Protein AF-A0A016WQ54-F1 (afdb_monomer_lite)

Foldseek 3Di:
DDPVVVVVVVVVVVLVVVLVVLLVVLDDDDPPDAPVVVVVSNVCSLCVVLVVQLVVLVVVLVVQLVVLVVVLVVVVDDDVVSVVVNVVSNVVSVVVSVVSNVVSVVVSVVVVVVVVVPPPPPDPPCVVVVVVSVVVVVVVVVVVVVVVVVVVPD

Radius of gyration: 24.81 Å; chains: 1; bounding box: 48×24×75 Å

Structure (mmCIF, N/CA/C/O backbone):
data_AF-A0A016WQ54-F1
#
_entry.id   AF-A0A016WQ54-F1
#
loop_
_atom_site.group_PDB
_atom_site.id
_atom_site.type_symbol
_atom_site.label_atom_id
_atom_site.label_alt_id
_atom_site.label_comp_id
_atom_site.label_asym_id
_atom_site.label_entity_id
_atom_site.label_seq_id
_atom_site.pdbx_PDB_ins_code
_atom_site.Cartn_x
_atom_site.Cartn_y
_atom_site.Cartn_z
_atom_site.occupancy
_atom_site.B_iso_or_equiv
_atom_site.auth_seq_id
_atom_site.auth_comp_id
_atom_site.auth_asym_id
_atom_site.auth_atom_id
_atom_site.pdbx_PDB_model_num
ATOM 1 N N . MET A 1 1 ? -24.757 -10.915 -20.004 1.00 48.09 1 MET A N 1
ATOM 2 C CA . MET A 1 1 ? -24.337 -10.844 -18.584 1.00 48.09 1 MET A CA 1
ATOM 3 C C . MET A 1 1 ? -22.812 -10.888 -18.560 1.00 48.09 1 MET A C 1
ATOM 5 O O . MET A 1 1 ? -22.250 -11.835 -19.093 1.00 48.09 1 MET A O 1
ATOM 9 N N . LYS A 1 2 ? -22.147 -9.807 -18.129 1.00 44.91 2 LYS A N 1
ATOM 10 C CA . LYS A 1 2 ? -20.708 -9.578 -18.363 1.00 44.91 2 LYS A CA 1
ATOM 11 C C . LYS A 1 2 ? -19.839 -10.362 -17.354 1.00 44.91 2 LYS A C 1
ATOM 13 O O . LYS A 1 2 ? -20.013 -10.160 -16.155 1.00 44.91 2 LYS A O 1
ATOM 18 N N . PRO A 1 3 ? -18.869 -11.185 -17.797 1.00 52.50 3 PRO A N 1
ATOM 19 C CA . PRO A 1 3 ? -18.028 -12.015 -16.919 1.00 52.50 3 PRO A CA 1
ATOM 20 C C . PRO A 1 3 ? -17.082 -11.220 -15.995 1.00 52.50 3 PRO A C 1
ATOM 22 O O . PRO A 1 3 ? -16.575 -11.766 -15.018 1.00 52.50 3 PRO A O 1
ATOM 25 N N . ASN A 1 4 ? -16.882 -9.921 -16.244 1.00 52.44 4 ASN A N 1
ATOM 26 C CA . ASN A 1 4 ? -15.986 -9.082 -15.440 1.00 52.44 4 ASN A CA 1
ATOM 27 C C . ASN A 1 4 ? -16.533 -8.715 -14.049 1.00 52.44 4 ASN A C 1
ATOM 29 O O . ASN A 1 4 ? -15.747 -8.588 -13.114 1.00 52.44 4 ASN A O 1
ATOM 33 N N . GLU A 1 5 ? -17.853 -8.624 -13.861 1.00 47.81 5 GLU A N 1
ATOM 34 C CA . GLU A 1 5 ? -18.425 -8.253 -12.553 1.00 47.81 5 GLU A CA 1
ATOM 35 C C . GLU A 1 5 ? -18.318 -9.376 -11.509 1.00 47.81 5 GLU A C 1
ATOM 37 O O . GLU A 1 5 ? -18.272 -9.118 -10.304 1.00 47.81 5 GLU A O 1
ATOM 42 N N . ALA A 1 6 ? -18.266 -10.636 -11.951 1.00 52.78 6 ALA A N 1
ATOM 43 C CA . ALA A 1 6 ? -18.120 -11.785 -11.058 1.00 52.78 6 ALA A CA 1
ATOM 44 C C . ALA A 1 6 ? -16.696 -11.881 -10.479 1.00 52.78 6 ALA A C 1
ATOM 46 O O . ALA A 1 6 ? -16.519 -12.214 -9.306 1.00 52.78 6 ALA A O 1
ATOM 47 N N . ASN A 1 7 ? -15.685 -11.529 -11.278 1.00 52.84 7 ASN A N 1
ATOM 48 C CA . ASN A 1 7 ? -14.276 -11.579 -10.884 1.00 52.84 7 ASN A CA 1
ATOM 49 C C . ASN A 1 7 ? -13.935 -10.485 -9.852 1.00 52.84 7 ASN A C 1
ATOM 51 O O . ASN A 1 7 ? -13.242 -10.729 -8.865 1.00 52.84 7 ASN A O 1
ATOM 55 N N . GLU A 1 8 ? -14.495 -9.287 -10.022 1.00 51.62 8 GLU A N 1
ATOM 56 C CA . GLU A 1 8 ? -14.274 -8.164 -9.106 1.00 51.62 8 GLU A CA 1
ATOM 57 C C . GLU A 1 8 ? -14.912 -8.402 -7.727 1.00 51.62 8 GLU A C 1
ATOM 59 O O . GLU A 1 8 ? -14.274 -8.201 -6.689 1.00 51.62 8 GLU A O 1
ATOM 64 N N . LYS A 1 9 ? -16.135 -8.955 -7.703 1.00 50.75 9 LYS A N 1
ATOM 65 C CA . LYS A 1 9 ? -16.808 -9.374 -6.462 1.00 50.75 9 LYS A CA 1
ATOM 66 C C . LYS A 1 9 ? -16.023 -10.463 -5.722 1.00 50.75 9 LYS A C 1
ATOM 68 O O . LYS A 1 9 ? -15.922 -10.408 -4.496 1.00 50.75 9 LYS A O 1
ATOM 73 N N . GLY A 1 10 ? -15.417 -11.406 -6.450 1.00 56.09 10 GLY A N 1
ATOM 74 C CA . GLY A 1 10 ? -14.582 -12.468 -5.879 1.00 56.09 10 GLY A CA 1
ATOM 75 C C . GLY A 1 10 ? -13.332 -11.950 -5.157 1.00 56.09 10 GLY A C 1
ATOM 76 O O . GLY A 1 10 ? -13.008 -12.432 -4.068 1.00 56.09 10 GLY A O 1
ATOM 77 N N . LYS A 1 11 ? -12.674 -10.919 -5.705 1.00 53.72 11 LYS A N 1
ATOM 78 C CA . LYS A 1 11 ? -11.465 -10.298 -5.124 1.00 53.72 11 LYS A CA 1
ATOM 79 C C . LYS A 1 11 ? -11.762 -9.511 -3.845 1.00 53.72 11 LYS A C 1
ATOM 81 O O . LYS A 1 11 ? -11.067 -9.648 -2.838 1.00 53.72 11 LYS A O 1
ATOM 86 N N . VAL A 1 12 ? -12.846 -8.735 -3.841 1.00 55.75 12 VAL A N 1
ATOM 87 C CA . VAL A 1 12 ? -13.290 -8.003 -2.641 1.00 55.75 12 VAL A CA 1
ATOM 88 C C . VAL A 1 12 ? -13.711 -8.981 -1.536 1.00 55.75 12 VAL A C 1
ATOM 90 O O . VAL A 1 12 ? -13.410 -8.775 -0.355 1.00 55.75 12 VAL A O 1
ATOM 93 N N . MET A 1 13 ? -14.348 -10.094 -1.912 1.00 61.12 13 MET A N 1
ATOM 94 C CA . MET A 1 13 ? -14.759 -11.144 -0.981 1.00 61.12 13 MET A CA 1
ATOM 95 C C . MET A 1 13 ? -13.557 -11.854 -0.339 1.00 61.12 13 MET A C 1
ATOM 97 O O . MET A 1 13 ? -13.569 -12.055 0.877 1.00 61.12 13 MET A O 1
ATOM 101 N N . THR A 1 14 ? -12.492 -12.144 -1.093 1.00 65.38 14 THR A N 1
ATOM 102 C CA . THR A 1 14 ? -11.264 -12.770 -0.562 1.00 65.38 14 THR A CA 1
ATOM 103 C C . THR A 1 14 ? -10.521 -11.861 0.412 1.00 65.38 14 THR A C 1
ATOM 105 O O . THR A 1 14 ? -10.165 -12.313 1.499 1.00 65.38 14 THR A O 1
ATOM 108 N N . ILE A 1 15 ? -10.373 -10.569 0.104 1.00 63.78 15 ILE A N 1
ATOM 109 C CA . ILE A 1 15 ? -9.762 -9.595 1.028 1.00 63.78 15 ILE A CA 1
ATOM 110 C C . ILE A 1 15 ? -10.583 -9.496 2.321 1.00 63.78 15 ILE A C 1
ATOM 112 O O . ILE A 1 15 ? -10.037 -9.508 3.426 1.00 63.78 15 ILE A O 1
ATOM 116 N N . SER A 1 16 ? -11.915 -9.458 2.210 1.00 62.19 16 SER A N 1
ATOM 117 C CA . SER A 1 16 ? -12.802 -9.396 3.377 1.00 62.19 16 SER A CA 1
ATOM 118 C C . SER A 1 16 ? -12.741 -10.658 4.252 1.00 62.19 16 SER A C 1
ATOM 120 O O . SER A 1 16 ? -12.771 -10.555 5.483 1.00 62.19 16 SER A O 1
ATOM 122 N N . LEU A 1 17 ? -12.616 -11.839 3.633 1.00 67.25 17 LEU A N 1
ATOM 123 C CA . LEU A 1 17 ? -12.437 -13.124 4.309 1.00 67.25 17 LEU A CA 1
ATOM 124 C C . LEU A 1 17 ? -11.082 -13.188 5.004 1.00 67.25 17 LEU A C 1
ATOM 126 O O . LEU A 1 17 ? -11.025 -13.591 6.162 1.00 67.25 17 LEU A O 1
ATOM 130 N N . PHE A 1 18 ? -10.022 -12.721 4.344 1.00 68.81 18 PHE A N 1
ATOM 131 C CA . PHE A 1 18 ? -8.682 -12.684 4.913 1.00 68.81 18 PHE A CA 1
ATOM 132 C C . PHE A 1 18 ? -8.624 -11.767 6.137 1.00 68.81 18 PHE A C 1
ATOM 134 O O . PHE A 1 18 ? -8.193 -12.200 7.198 1.00 68.81 18 PHE A O 1
ATOM 141 N N . ILE A 1 19 ? -9.171 -10.547 6.054 1.00 65.56 19 ILE A N 1
ATOM 142 C CA . ILE A 1 19 ? -9.257 -9.624 7.201 1.00 65.56 19 ILE A CA 1
ATOM 143 C C . ILE A 1 19 ? -10.081 -10.233 8.344 1.00 65.56 19 ILE A C 1
ATOM 145 O O . ILE A 1 19 ? -9.722 -10.089 9.514 1.00 65.56 19 ILE A O 1
ATOM 149 N N . ARG A 1 20 ? -11.187 -10.927 8.034 1.00 65.69 20 ARG A N 1
ATOM 150 C CA . ARG A 1 20 ? -11.999 -11.628 9.043 1.00 65.69 20 ARG A CA 1
ATOM 151 C C . ARG A 1 20 ? -11.242 -12.774 9.705 1.00 65.69 20 ARG A C 1
ATOM 153 O O . ARG A 1 20 ? -11.320 -12.899 10.924 1.00 65.69 20 ARG A O 1
ATOM 160 N N . LEU A 1 21 ? -10.532 -13.591 8.931 1.00 67.25 21 LEU A N 1
ATOM 161 C CA . LEU A 1 21 ? -9.721 -14.695 9.439 1.00 67.25 21 LEU A CA 1
ATOM 162 C C . LEU A 1 21 ? -8.578 -14.161 10.299 1.00 67.25 21 LEU A C 1
ATOM 164 O O . LEU A 1 21 ? -8.447 -14.577 11.444 1.00 67.25 21 LEU A O 1
ATOM 168 N N . PHE A 1 22 ? -7.841 -13.163 9.816 1.00 65.94 22 PHE A N 1
ATOM 169 C CA . PHE A 1 22 ? -6.760 -12.538 10.573 1.00 65.94 22 PHE A CA 1
ATOM 170 C C . PHE A 1 22 ? -7.265 -11.948 11.891 1.00 65.94 22 PHE A C 1
ATOM 172 O O . PHE A 1 22 ? -6.683 -12.212 12.934 1.00 65.94 22 PHE A O 1
ATOM 179 N N . ARG A 1 23 ? -8.409 -11.248 11.897 1.00 62.91 23 ARG A N 1
ATOM 180 C CA . ARG A 1 23 ? -9.033 -10.770 13.145 1.00 62.91 23 ARG A CA 1
ATOM 181 C C . ARG A 1 23 ? -9.459 -11.902 14.079 1.00 62.91 23 ARG A C 1
ATOM 183 O O . ARG A 1 23 ? -9.321 -11.763 15.289 1.00 62.91 23 ARG A O 1
ATOM 190 N N . LYS A 1 24 ? -9.989 -13.004 13.538 1.00 63.78 24 LYS A N 1
ATOM 191 C CA . LYS A 1 24 ? -10.434 -14.165 14.324 1.00 63.78 24 LYS A CA 1
ATOM 192 C C . LYS A 1 24 ? -9.257 -14.902 14.972 1.00 63.78 24 LYS A C 1
ATOM 194 O O . LYS A 1 24 ? -9.404 -15.401 16.082 1.00 63.78 24 LYS A O 1
ATOM 199 N N . TYR A 1 25 ? -8.109 -14.954 14.299 1.00 60.28 25 TYR A N 1
ATOM 200 C CA . TYR A 1 25 ? -6.901 -15.619 14.796 1.00 60.28 25 TYR A CA 1
ATOM 201 C C . TYR A 1 25 ? -5.993 -14.699 15.623 1.00 60.28 25 TYR A C 1
ATOM 203 O O . TYR A 1 25 ? -5.352 -15.169 16.555 1.00 60.28 25 TYR A O 1
ATOM 211 N N . SER A 1 26 ? -5.996 -13.390 15.359 1.00 56.38 26 SER A N 1
ATOM 212 C CA . SER A 1 26 ? -5.208 -12.394 16.099 1.00 56.38 26 SER A CA 1
ATOM 213 C C . SER A 1 26 ? -5.775 -12.074 17.490 1.00 56.38 26 SER A C 1
ATOM 215 O O . SER A 1 26 ? -5.138 -11.351 18.248 1.00 56.38 26 SER A O 1
ATOM 217 N N . GLY A 1 27 ? -6.964 -12.583 17.835 1.00 51.69 27 GLY A N 1
ATOM 218 C CA . GLY A 1 27 ? -7.684 -12.251 19.064 1.00 51.69 27 GLY A CA 1
ATOM 219 C C . GLY A 1 27 ? -8.053 -13.469 19.907 1.00 51.69 27 GLY A C 1
ATOM 220 O O . GLY A 1 27 ? -9.228 -13.809 20.018 1.00 51.69 27 GLY A O 1
ATOM 221 N N . ARG A 1 28 ? -7.072 -14.093 20.562 1.00 50.28 28 ARG A N 1
ATOM 222 C CA . ARG A 1 28 ? -7.313 -14.823 21.817 1.00 50.28 28 ARG A CA 1
ATOM 223 C C . ARG A 1 28 ? -6.447 -14.209 22.905 1.00 50.28 28 ARG A C 1
ATOM 225 O O . ARG A 1 28 ? -5.334 -14.657 23.152 1.00 50.28 28 ARG A O 1
ATOM 232 N N . VAL A 1 29 ? -6.973 -13.175 23.551 1.00 51.28 29 VAL A N 1
ATOM 233 C CA . VAL A 1 29 ? -6.406 -12.680 24.805 1.00 51.28 29 VAL A CA 1
ATOM 234 C C . VAL A 1 29 ? -7.096 -13.425 25.940 1.00 51.28 29 VAL A C 1
ATOM 236 O O . VAL A 1 29 ? -8.322 -13.420 26.048 1.00 51.28 29 VAL A O 1
ATOM 239 N N . SER A 1 30 ? -6.280 -14.096 26.751 1.00 52.03 30 SER A N 1
ATOM 240 C CA . SER A 1 30 ? -6.661 -14.703 28.025 1.00 52.03 30 SER A CA 1
ATOM 241 C C . SER A 1 30 ? -7.497 -13.724 28.858 1.00 52.03 30 SER A C 1
ATOM 243 O O . SER A 1 30 ? -7.208 -12.526 28.899 1.00 52.03 30 SER A O 1
ATOM 245 N N . HIS A 1 31 ? -8.526 -14.231 29.539 1.00 53.16 31 HIS A N 1
ATOM 246 C CA . HIS A 1 31 ? -9.507 -13.455 30.311 1.00 53.16 31 HIS A CA 1
ATOM 247 C C . HIS A 1 31 ? -8.882 -12.452 31.319 1.00 53.16 31 HIS A C 1
ATOM 249 O O . HIS A 1 31 ? -9.546 -11.493 31.720 1.00 53.16 31 HIS A O 1
ATOM 255 N N . ILE A 1 32 ? -7.596 -12.620 31.660 1.00 55.78 32 ILE A N 1
ATOM 256 C CA . ILE A 1 32 ? -6.879 -11.995 32.784 1.00 55.78 32 ILE A CA 1
ATOM 257 C C . ILE A 1 32 ? -6.000 -10.782 32.367 1.00 55.78 32 ILE A C 1
ATOM 259 O O . ILE A 1 32 ? -5.301 -10.202 33.189 1.00 55.78 32 ILE A O 1
ATOM 263 N N . ALA A 1 33 ? -6.008 -10.333 31.105 1.00 64.06 33 ALA A N 1
ATOM 264 C CA . ALA A 1 33 ? -5.162 -9.195 30.699 1.00 64.06 33 ALA A CA 1
ATOM 265 C C . ALA A 1 33 ? -5.652 -7.820 31.234 1.00 64.06 33 ALA A C 1
ATOM 267 O O . ALA A 1 33 ? -6.868 -7.582 31.259 1.00 64.06 33 ALA A O 1
ATOM 268 N N . PRO A 1 34 ? -4.731 -6.889 31.584 1.00 71.81 34 PRO A N 1
ATOM 269 C CA . PRO A 1 34 ? -5.072 -5.529 32.008 1.00 71.81 34 PRO A CA 1
ATOM 270 C C . PRO A 1 34 ? -5.770 -4.742 30.890 1.00 71.81 34 PRO A C 1
ATOM 272 O O . PRO A 1 34 ? -5.553 -4.992 29.701 1.00 71.81 34 PRO A O 1
ATOM 275 N N . LEU A 1 35 ? -6.606 -3.772 31.274 1.00 66.62 35 LEU A N 1
ATOM 276 C CA . LEU A 1 35 ? -7.489 -3.035 30.362 1.00 66.62 35 LEU A CA 1
ATOM 277 C C . LEU A 1 35 ? -6.716 -2.355 29.218 1.00 66.62 35 LEU A C 1
ATOM 279 O O . LEU A 1 35 ? -7.102 -2.479 28.058 1.00 66.62 35 LEU A O 1
ATOM 283 N N . HIS A 1 36 ? -5.577 -1.728 29.527 1.00 68.62 36 HIS A N 1
ATOM 284 C CA . HIS A 1 36 ? -4.697 -1.109 28.532 1.00 68.62 36 HIS A CA 1
ATOM 285 C C . HIS A 1 36 ? -4.223 -2.106 27.461 1.00 68.62 36 HIS A C 1
ATOM 287 O O . HIS A 1 36 ? -4.302 -1.818 26.268 1.00 68.62 36 HIS A O 1
ATOM 293 N N . LYS A 1 37 ? -3.825 -3.317 27.873 1.00 69.19 37 LYS A N 1
ATOM 294 C CA . LYS A 1 37 ? -3.400 -4.387 26.961 1.00 69.19 37 LYS A CA 1
ATOM 295 C C . LYS A 1 37 ? -4.560 -4.883 26.096 1.00 69.19 37 LYS A C 1
ATOM 297 O O . LYS A 1 37 ? -4.384 -5.084 24.904 1.00 69.19 37 LYS A O 1
ATOM 302 N N . LYS A 1 38 ? -5.773 -4.984 26.652 1.00 68.81 38 LYS A N 1
ATOM 303 C CA . LYS A 1 38 ? -6.984 -5.317 25.875 1.00 68.81 38 LYS A CA 1
ATOM 304 C C . LYS A 1 38 ? -7.304 -4.259 24.812 1.00 68.81 38 LYS A C 1
ATOM 306 O O . LYS A 1 38 ? -7.712 -4.618 23.708 1.00 68.81 38 LYS A O 1
ATOM 311 N N . PHE A 1 39 ? -7.117 -2.973 25.117 1.00 71.69 39 PHE A N 1
ATOM 312 C CA . PHE A 1 39 ? -7.283 -1.892 24.139 1.00 71.69 39 PHE A CA 1
ATOM 313 C C . PHE A 1 39 ? -6.197 -1.919 23.062 1.00 71.69 39 PHE A C 1
ATOM 315 O O . PHE A 1 39 ? -6.534 -1.867 21.879 1.00 71.69 39 PHE A O 1
ATOM 322 N N . GLN A 1 40 ? -4.928 -2.066 23.450 1.00 73.81 40 GLN A N 1
ATOM 323 C CA . GLN A 1 40 ? -3.819 -2.200 22.505 1.00 73.81 40 GLN A CA 1
ATOM 324 C C . GLN A 1 40 ? -3.977 -3.423 21.605 1.00 73.81 40 GLN A C 1
ATOM 326 O O . GLN A 1 40 ? -3.851 -3.283 20.400 1.00 73.81 40 GLN A O 1
ATOM 331 N N . ASP A 1 41 ? -4.320 -4.595 22.135 1.00 70.94 41 ASP A N 1
ATOM 332 C CA . ASP A 1 41 ? -4.486 -5.813 21.332 1.00 70.94 41 ASP A CA 1
ATOM 333 C C . ASP A 1 41 ? -5.670 -5.696 20.360 1.00 70.94 41 ASP A C 1
ATOM 335 O O . ASP A 1 41 ? -5.610 -6.174 19.225 1.00 70.94 41 ASP A O 1
ATOM 339 N N . LYS A 1 42 ? -6.743 -5.005 20.765 1.00 72.38 42 LYS A N 1
ATOM 340 C CA . LYS A 1 42 ? -7.893 -4.717 19.897 1.00 72.38 42 LYS A CA 1
ATOM 341 C C . LYS A 1 42 ? -7.532 -3.746 18.768 1.00 72.38 42 LYS A C 1
ATOM 343 O O . LYS A 1 42 ? -7.978 -3.943 17.636 1.00 72.38 42 LYS A O 1
ATOM 348 N N . GLU A 1 43 ? -6.747 -2.715 19.067 1.00 72.00 43 GLU A N 1
ATOM 349 C CA . GLU A 1 43 ? -6.246 -1.755 18.080 1.00 72.00 43 GLU A CA 1
ATOM 350 C C . GLU A 1 43 ? -5.195 -2.383 17.154 1.00 72.00 43 GLU A C 1
ATOM 352 O O . GLU A 1 43 ? -5.336 -2.316 15.934 1.00 72.00 43 GLU A O 1
ATOM 357 N N . ASN A 1 44 ? -4.220 -3.105 17.705 1.00 75.94 44 ASN A N 1
ATOM 358 C CA . ASN A 1 44 ? -3.191 -3.828 16.961 1.00 75.94 44 ASN A CA 1
ATOM 359 C C . ASN A 1 44 ? -3.809 -4.895 16.057 1.00 75.94 44 ASN A C 1
ATOM 361 O O . ASN A 1 44 ? -3.504 -4.939 14.872 1.00 75.94 44 ASN A O 1
ATOM 365 N N . GLY A 1 45 ? -4.770 -5.692 16.534 1.00 72.50 45 GLY A N 1
ATOM 366 C CA . GLY A 1 45 ? -5.482 -6.661 15.690 1.00 72.50 45 GLY A CA 1
ATOM 367 C C . GLY A 1 45 ? -6.269 -6.019 14.534 1.00 72.50 45 GLY A C 1
ATOM 368 O O . GLY A 1 45 ? -6.603 -6.686 13.549 1.00 72.50 45 GLY A O 1
ATOM 369 N N . ARG A 1 46 ? -6.568 -4.715 14.619 1.00 72.44 46 ARG A N 1
ATOM 370 C CA . ARG A 1 46 ? -7.225 -3.942 13.556 1.00 72.44 46 ARG A CA 1
ATOM 371 C C . ARG A 1 46 ? -6.227 -3.365 12.556 1.00 72.44 46 ARG A C 1
ATOM 373 O O . ARG A 1 46 ? -6.535 -3.373 11.362 1.00 72.44 46 ARG A O 1
ATOM 380 N N . THR A 1 47 ? -5.101 -2.843 13.027 1.00 77.69 47 THR A N 1
ATOM 381 C CA . THR A 1 47 ? -4.095 -2.161 12.203 1.00 77.69 47 THR A CA 1
ATOM 382 C C . THR A 1 47 ? -3.104 -3.134 11.572 1.00 77.69 47 THR A C 1
ATOM 384 O O . THR A 1 47 ? -2.687 -2.905 10.439 1.00 77.69 47 THR A O 1
ATOM 387 N N . MET A 1 48 ? -2.816 -4.267 12.224 1.00 79.19 48 MET A N 1
ATOM 388 C CA . MET A 1 48 ? -1.874 -5.285 11.743 1.00 79.19 48 MET A CA 1
ATOM 389 C C . MET A 1 48 ? -2.161 -5.729 10.301 1.00 79.19 48 MET A C 1
ATOM 391 O O . MET A 1 48 ? -1.242 -5.666 9.490 1.00 79.19 48 MET A O 1
ATOM 395 N N . PRO A 1 49 ? -3.409 -6.075 9.905 1.00 79.44 49 PRO A N 1
ATOM 396 C CA . PRO A 1 49 ? -3.681 -6.462 8.523 1.00 79.44 49 PRO A CA 1
ATOM 397 C C . PRO A 1 49 ? -3.418 -5.330 7.522 1.00 79.44 49 PRO A C 1
ATOM 399 O O . PRO A 1 49 ? -2.976 -5.601 6.412 1.00 79.44 49 PRO A O 1
ATOM 402 N N . ILE A 1 50 ? -3.666 -4.068 7.899 1.00 84.38 50 ILE A N 1
ATOM 403 C CA . ILE A 1 50 ? -3.390 -2.905 7.039 1.00 84.38 50 ILE A CA 1
ATOM 404 C C . ILE A 1 50 ? -1.889 -2.808 6.792 1.00 84.38 50 ILE A C 1
ATOM 406 O O . ILE A 1 50 ? -1.469 -2.722 5.642 1.00 84.38 50 ILE A O 1
ATOM 410 N N . TYR A 1 51 ? -1.092 -2.873 7.863 1.00 84.12 51 TYR A N 1
ATOM 411 C CA . TYR A 1 51 ? 0.361 -2.850 7.757 1.00 84.12 51 TYR A CA 1
ATOM 412 C C . TYR A 1 51 ? 0.869 -4.010 6.905 1.00 84.12 51 TYR A C 1
ATOM 414 O O . TYR A 1 51 ? 1.674 -3.784 6.013 1.00 84.12 51 TYR A O 1
ATOM 422 N N . THR A 1 52 ? 0.327 -5.219 7.081 1.00 85.19 52 THR A N 1
ATOM 423 C CA . THR A 1 52 ? 0.675 -6.370 6.239 1.00 85.19 52 THR A CA 1
ATOM 424 C C . THR A 1 52 ? 0.369 -6.121 4.760 1.00 85.19 52 THR A C 1
ATOM 426 O O . THR A 1 52 ? 1.223 -6.383 3.918 1.00 85.19 52 THR A O 1
ATOM 429 N N . PHE A 1 53 ? -0.810 -5.589 4.419 1.00 85.19 53 PHE A N 1
ATOM 430 C CA . PHE A 1 53 ? -1.147 -5.277 3.025 1.00 85.19 53 PHE A CA 1
ATOM 431 C C . PHE A 1 53 ? -0.246 -4.193 2.435 1.00 85.19 53 PHE A C 1
ATOM 433 O O . PHE A 1 53 ? 0.173 -4.321 1.286 1.00 85.19 53 PHE A O 1
ATOM 440 N N . ILE A 1 54 ? 0.079 -3.156 3.212 1.00 89.19 54 ILE A N 1
ATOM 441 C CA . ILE A 1 54 ? 1.027 -2.122 2.792 1.00 89.19 54 ILE A CA 1
ATOM 442 C C . ILE A 1 54 ? 2.397 -2.759 2.540 1.00 89.19 54 ILE A C 1
ATOM 444 O O . ILE A 1 54 ? 2.939 -2.580 1.458 1.00 89.19 54 ILE A O 1
ATOM 448 N N . SER A 1 55 ? 2.920 -3.573 3.461 1.00 90.38 55 SER A N 1
ATOM 449 C CA . SER A 1 55 ? 4.215 -4.247 3.300 1.00 90.38 55 SER A CA 1
ATOM 450 C C . SER A 1 55 ? 4.267 -5.178 2.084 1.00 90.38 55 SER A C 1
ATOM 452 O O . SER A 1 55 ? 5.258 -5.174 1.360 1.00 90.38 55 SER A O 1
ATOM 454 N N . ILE A 1 56 ? 3.208 -5.952 1.820 1.00 90.19 56 ILE A N 1
ATOM 455 C CA . ILE A 1 56 ? 3.128 -6.812 0.627 1.00 90.19 56 ILE A CA 1
ATOM 456 C C . ILE A 1 56 ? 3.123 -5.964 -0.649 1.00 90.19 56 ILE A C 1
ATOM 458 O O . ILE A 1 56 ? 3.805 -6.305 -1.613 1.00 90.19 56 ILE A O 1
ATOM 462 N N . ASN A 1 57 ? 2.379 -4.855 -0.659 1.00 91.25 57 ASN A N 1
ATOM 463 C CA . ASN A 1 57 ? 2.346 -3.948 -1.801 1.00 91.25 57 ASN A CA 1
ATOM 464 C C . ASN A 1 57 ? 3.707 -3.276 -2.031 1.00 91.25 57 ASN A C 1
ATOM 466 O O . ASN A 1 57 ? 4.164 -3.225 -3.166 1.00 91.25 57 ASN A O 1
ATOM 470 N N . GLU A 1 58 ? 4.379 -2.817 -0.974 1.00 89.38 58 GLU A N 1
ATOM 471 C CA . GLU A 1 58 ? 5.741 -2.273 -1.063 1.00 89.38 58 GLU A CA 1
ATOM 472 C C . GLU A 1 58 ? 6.716 -3.289 -1.656 1.00 89.38 58 GLU A C 1
ATOM 474 O O . GLU A 1 58 ? 7.487 -2.954 -2.558 1.00 89.38 58 GLU A O 1
ATOM 479 N N . LEU A 1 59 ? 6.647 -4.542 -1.198 1.00 93.62 59 LEU A N 1
ATOM 480 C CA . LEU A 1 59 ? 7.469 -5.620 -1.731 1.00 93.62 59 LEU A CA 1
ATOM 481 C C . LEU A 1 59 ? 7.184 -5.836 -3.223 1.00 93.62 59 LEU A C 1
ATOM 483 O O . LEU A 1 59 ? 8.110 -5.819 -4.028 1.00 93.62 59 LEU A O 1
ATOM 487 N N . ALA A 1 60 ? 5.911 -5.957 -3.609 1.00 90.94 60 ALA A N 1
ATOM 488 C CA . A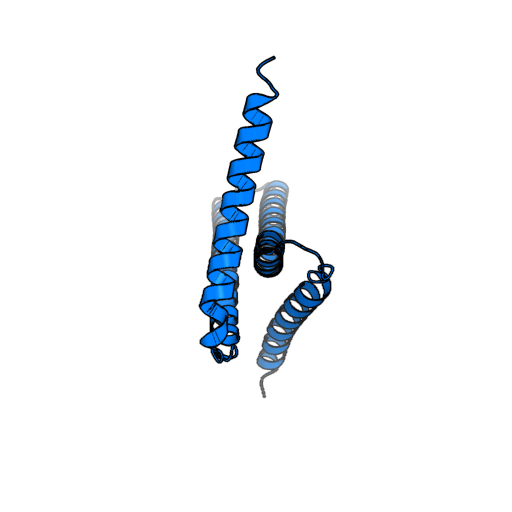LA A 1 60 ? 5.513 -6.166 -4.999 1.00 90.94 60 ALA A CA 1
ATOM 489 C C . ALA A 1 60 ? 5.914 -4.995 -5.915 1.00 90.94 60 ALA A C 1
ATOM 491 O O . ALA A 1 60 ? 6.463 -5.220 -6.997 1.00 90.94 60 ALA A O 1
ATOM 492 N N . SER A 1 61 ? 5.692 -3.746 -5.490 1.00 91.88 61 SER A N 1
ATOM 493 C CA . SER A 1 61 ? 6.101 -2.552 -6.239 1.00 91.88 61 SER A CA 1
ATOM 494 C C . SER A 1 61 ? 7.623 -2.467 -6.380 1.00 91.88 61 SER A C 1
ATOM 496 O O . SER A 1 61 ? 8.122 -2.163 -7.466 1.00 91.88 61 SER A O 1
ATOM 498 N N . SER A 1 62 ? 8.371 -2.789 -5.322 1.00 91.75 62 SER A N 1
ATOM 499 C CA . SER A 1 62 ? 9.840 -2.807 -5.343 1.00 91.75 62 SER A CA 1
ATOM 500 C C . SER A 1 62 ? 10.382 -3.882 -6.284 1.00 91.75 62 SER A C 1
ATOM 502 O O . SER A 1 62 ? 11.237 -3.595 -7.121 1.00 91.75 62 SER A O 1
ATOM 504 N N . THR A 1 63 ? 9.844 -5.104 -6.216 1.00 93.50 63 THR A N 1
ATOM 505 C CA . THR A 1 63 ? 10.206 -6.192 -7.134 1.00 93.50 63 THR A CA 1
ATOM 506 C C . THR A 1 63 ? 9.894 -5.822 -8.580 1.00 93.50 63 THR A C 1
ATOM 508 O O . THR A 1 63 ? 10.741 -6.008 -9.448 1.00 93.50 63 THR A O 1
ATOM 511 N N . THR A 1 64 ? 8.720 -5.243 -8.843 1.00 91.81 64 THR A N 1
ATOM 512 C CA . THR A 1 64 ? 8.328 -4.807 -10.193 1.00 91.81 64 THR A CA 1
ATOM 513 C C . THR A 1 64 ? 9.295 -3.753 -10.730 1.00 91.81 64 THR A C 1
ATOM 515 O O . THR A 1 64 ? 9.772 -3.869 -11.853 1.00 91.81 64 THR A O 1
ATOM 518 N N . THR A 1 65 ? 9.654 -2.769 -9.904 1.00 91.81 65 THR A N 1
ATOM 519 C CA . THR A 1 65 ? 10.613 -1.711 -10.258 1.00 91.81 65 THR A CA 1
ATOM 520 C C . THR A 1 65 ? 11.982 -2.297 -10.603 1.00 91.81 65 THR A C 1
ATOM 522 O O . THR A 1 65 ? 12.565 -1.965 -11.635 1.00 91.81 65 THR A O 1
ATOM 525 N N . PHE A 1 66 ? 12.476 -3.215 -9.769 1.00 92.56 66 PHE A N 1
ATOM 526 C CA . PHE A 1 66 ? 13.755 -3.885 -9.980 1.00 92.56 66 PHE A CA 1
ATOM 527 C C . PHE A 1 66 ? 13.772 -4.706 -11.276 1.00 92.56 66 PHE A C 1
ATOM 529 O O . PHE A 1 66 ? 14.713 -4.596 -12.061 1.00 92.56 66 PHE A O 1
ATOM 536 N N . VAL A 1 67 ? 12.721 -5.494 -11.526 1.00 91.44 67 VAL A N 1
ATOM 537 C CA . VAL A 1 67 ? 12.588 -6.302 -12.747 1.00 91.44 67 VAL A CA 1
ATOM 538 C C . VAL A 1 67 ? 12.534 -5.413 -13.986 1.00 91.44 67 VAL A C 1
ATOM 540 O O . VAL A 1 67 ? 13.261 -5.687 -14.939 1.00 91.44 67 VAL A O 1
ATOM 543 N N . SER A 1 68 ? 11.754 -4.327 -13.966 1.00 88.38 68 SER A N 1
ATOM 544 C CA . SER A 1 68 ? 11.697 -3.374 -15.079 1.00 88.38 68 SER A CA 1
ATOM 545 C C . SER A 1 68 ? 13.083 -2.809 -15.394 1.00 88.38 68 SER A C 1
ATOM 547 O O . SER A 1 68 ? 13.545 -2.912 -16.525 1.00 88.38 68 SER A O 1
ATOM 549 N N . ILE A 1 69 ? 13.817 -2.312 -14.395 1.00 88.25 69 ILE A N 1
ATOM 550 C CA . ILE A 1 69 ? 15.173 -1.780 -14.611 1.00 88.25 69 ILE A CA 1
ATOM 551 C C . ILE A 1 69 ? 16.120 -2.863 -15.154 1.00 88.25 69 ILE A C 1
ATOM 553 O O . ILE A 1 69 ? 16.908 -2.599 -16.063 1.00 88.25 69 ILE A O 1
ATOM 557 N N . ALA A 1 70 ? 16.053 -4.087 -14.623 1.00 88.44 70 ALA A N 1
ATOM 558 C CA . ALA A 1 70 ? 16.911 -5.188 -15.052 1.00 88.44 70 ALA A CA 1
ATOM 559 C C . ALA A 1 70 ? 16.648 -5.614 -16.508 1.00 88.44 70 ALA A C 1
ATOM 561 O O . ALA A 1 70 ? 17.598 -5.875 -17.248 1.00 88.44 70 ALA A O 1
ATOM 562 N N . LEU A 1 71 ? 15.379 -5.659 -16.928 1.00 87.31 71 LEU A N 1
ATOM 563 C CA . LEU A 1 71 ? 14.992 -5.974 -18.305 1.00 87.31 71 LEU A CA 1
ATOM 564 C C . LEU A 1 71 ? 15.488 -4.904 -19.280 1.00 87.31 71 LEU A C 1
ATOM 566 O O . LEU A 1 71 ? 16.131 -5.241 -20.272 1.00 87.31 71 LEU A O 1
ATOM 570 N N . PHE A 1 72 ? 15.280 -3.626 -18.957 1.00 83.69 72 PHE A N 1
ATOM 571 C CA . PHE A 1 72 ? 15.749 -2.518 -19.792 1.00 83.69 72 PHE A CA 1
ATOM 572 C C . PHE A 1 72 ? 17.281 -2.461 -19.877 1.00 83.69 72 PHE A C 1
ATOM 574 O O . PHE A 1 72 ? 17.826 -2.231 -20.952 1.00 83.69 72 PHE A O 1
ATOM 581 N N . ARG A 1 73 ? 18.002 -2.768 -18.787 1.00 82.25 73 ARG A N 1
ATOM 582 C CA . ARG A 1 73 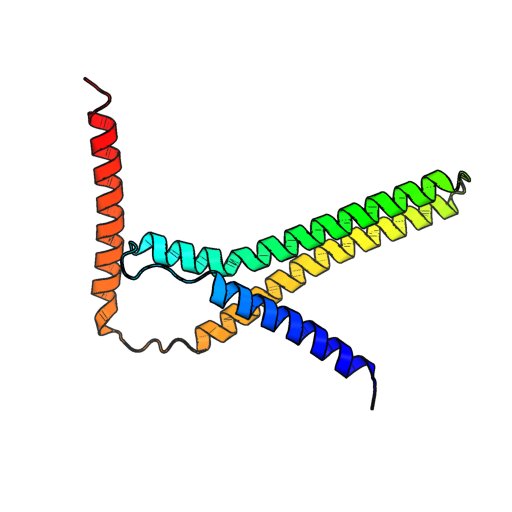? 19.471 -2.886 -18.819 1.00 82.25 73 ARG A CA 1
ATOM 583 C C . ARG A 1 73 ? 19.966 -4.030 -19.702 1.00 82.25 73 ARG A C 1
ATOM 585 O O . ARG A 1 73 ? 20.983 -3.872 -20.370 1.00 82.25 73 ARG A O 1
ATOM 592 N N . LYS A 1 74 ? 19.276 -5.176 -19.709 1.00 82.19 74 LYS A N 1
ATOM 593 C CA . LYS A 1 74 ? 19.650 -6.330 -20.545 1.00 82.19 74 LYS A CA 1
ATOM 594 C C . LYS A 1 74 ? 19.433 -6.099 -22.039 1.00 82.19 74 LYS A C 1
ATOM 596 O O . LYS A 1 74 ? 20.118 -6.733 -22.832 1.00 82.19 74 LYS A O 1
ATOM 601 N N . LEU A 1 75 ? 18.503 -5.221 -22.414 1.00 76.62 75 LEU A N 1
ATOM 602 C CA . LEU A 1 75 ? 18.193 -4.938 -23.817 1.00 76.62 75 LEU A CA 1
ATOM 603 C C . LEU A 1 75 ? 19.277 -4.107 -24.526 1.00 76.62 75 LEU A C 1
ATOM 605 O O . LEU A 1 75 ? 19.248 -4.046 -25.745 1.00 76.62 75 LEU A O 1
ATOM 609 N N . ALA A 1 76 ? 20.250 -3.541 -23.796 1.00 63.22 76 ALA A N 1
ATOM 610 C CA . ALA A 1 76 ? 21.511 -2.970 -24.302 1.00 63.22 76 ALA A CA 1
ATOM 611 C C . ALA A 1 76 ? 21.418 -1.960 -25.472 1.00 63.22 76 ALA A C 1
ATOM 613 O O . ALA A 1 76 ? 22.435 -1.655 -26.091 1.00 63.22 76 ALA A O 1
ATOM 614 N N . VAL A 1 77 ? 20.240 -1.402 -25.758 1.00 57.16 77 VAL A N 1
ATOM 615 C CA . VAL A 1 77 ? 20.032 -0.390 -26.800 1.00 57.16 77 VAL A CA 1
ATOM 616 C C . VAL A 1 77 ? 19.524 0.888 -26.131 1.00 57.16 77 VAL A C 1
ATOM 618 O O . VAL A 1 77 ? 18.408 0.895 -25.612 1.00 57.16 77 VAL A O 1
ATOM 621 N N . PRO A 1 78 ? 20.321 1.970 -26.092 1.00 62.06 78 PRO A N 1
ATOM 622 C CA . PRO A 1 78 ? 19.870 3.249 -25.579 1.00 62.06 78 PRO A CA 1
ATOM 623 C C . PRO A 1 78 ? 19.168 3.990 -26.719 1.00 62.06 78 PRO A C 1
ATOM 625 O O . PRO A 1 78 ? 19.806 4.718 -27.475 1.00 62.06 78 PRO A O 1
ATOM 628 N N . SER A 1 79 ? 17.862 3.773 -26.882 1.00 72.81 79 SER A N 1
ATOM 629 C CA . SER A 1 79 ? 17.026 4.743 -27.592 1.00 72.81 79 SER A CA 1
ATOM 630 C C . SER A 1 79 ? 16.358 5.656 -26.566 1.00 72.81 79 SER A C 1
ATOM 632 O O . SER A 1 79 ? 15.931 5.200 -25.501 1.00 72.81 79 SER A O 1
ATOM 634 N N . ASP A 1 80 ? 16.260 6.949 -26.878 1.00 75.50 80 ASP A N 1
ATOM 635 C CA . ASP A 1 80 ? 15.536 7.915 -26.039 1.00 75.50 80 ASP A CA 1
ATOM 636 C C . ASP A 1 80 ? 14.073 7.483 -25.818 1.00 75.50 80 ASP A C 1
ATOM 638 O O . ASP A 1 80 ? 13.498 7.716 -24.754 1.00 75.50 80 ASP A O 1
ATOM 642 N N . GLU A 1 81 ? 13.500 6.757 -26.783 1.00 77.31 81 GLU A N 1
ATOM 643 C CA . GLU A 1 81 ? 12.174 6.139 -26.695 1.00 77.31 81 GLU A CA 1
ATOM 644 C C . GLU A 1 81 ? 12.094 5.075 -25.585 1.00 77.31 81 GLU A C 1
ATOM 646 O O . GLU A 1 81 ? 11.172 5.105 -24.771 1.00 77.31 81 GLU A O 1
ATOM 651 N N . MET A 1 82 ? 13.090 4.188 -25.459 1.00 77.75 82 MET A N 1
ATOM 652 C CA . MET A 1 82 ? 13.109 3.186 -24.382 1.00 77.75 82 MET A CA 1
ATOM 653 C C . MET A 1 82 ? 13.292 3.821 -22.997 1.00 77.75 82 MET A C 1
ATOM 655 O O . MET A 1 82 ? 12.755 3.319 -22.007 1.00 77.75 82 MET A O 1
ATOM 659 N N . ALA A 1 83 ? 14.034 4.927 -22.900 1.00 81.31 83 ALA A N 1
ATOM 660 C CA . ALA A 1 83 ? 14.157 5.667 -21.647 1.00 81.31 83 ALA A CA 1
ATOM 661 C C . ALA A 1 83 ? 12.820 6.310 -21.240 1.00 81.31 83 ALA A C 1
ATOM 663 O O . ALA A 1 83 ? 12.435 6.235 -20.069 1.00 81.31 83 ALA A O 1
ATOM 664 N N . ALA A 1 84 ? 12.088 6.885 -22.198 1.00 85.69 84 ALA A N 1
ATOM 665 C CA . ALA A 1 84 ? 10.753 7.430 -21.967 1.00 85.69 84 ALA A CA 1
ATOM 666 C C . ALA A 1 84 ? 9.767 6.341 -21.508 1.00 85.69 84 ALA A C 1
ATOM 668 O O . ALA A 1 84 ? 9.077 6.527 -20.503 1.00 85.69 84 ALA A O 1
ATOM 669 N N . ASP A 1 85 ? 9.770 5.177 -22.159 1.00 85.94 85 ASP A N 1
ATOM 670 C CA . ASP A 1 85 ? 8.924 4.040 -21.784 1.00 85.94 85 ASP A CA 1
ATOM 671 C C . ASP A 1 85 ? 9.220 3.532 -20.367 1.00 85.94 85 ASP A C 1
ATOM 673 O O . ASP A 1 85 ? 8.298 3.282 -19.582 1.00 85.94 85 ASP A O 1
ATOM 677 N N . LEU A 1 86 ? 10.499 3.434 -19.986 1.00 87.19 86 LEU A N 1
ATOM 678 C CA . LEU A 1 86 ? 10.881 3.065 -18.622 1.00 87.19 86 LEU A CA 1
ATOM 679 C C . LEU A 1 86 ? 10.337 4.075 -17.603 1.00 87.19 86 LEU A C 1
ATOM 681 O O . LEU A 1 86 ? 9.798 3.674 -16.570 1.00 87.19 86 LEU A O 1
ATOM 685 N N . MET A 1 87 ? 10.430 5.375 -17.888 1.00 90.12 87 MET A N 1
ATOM 686 C CA . MET A 1 87 ? 9.897 6.418 -17.005 1.00 90.12 87 MET A CA 1
ATOM 687 C C . MET A 1 87 ? 8.374 6.336 -16.872 1.00 90.12 87 MET A C 1
ATOM 689 O O . MET A 1 87 ? 7.852 6.477 -15.762 1.00 90.12 87 MET A O 1
ATOM 693 N N . VAL A 1 88 ? 7.659 6.039 -17.961 1.00 91.88 88 VAL A N 1
ATOM 694 C CA . VAL A 1 88 ? 6.209 5.801 -17.931 1.00 91.88 88 VAL A CA 1
ATOM 695 C C . VAL A 1 88 ? 5.884 4.607 -17.034 1.00 91.88 88 VAL A C 1
ATOM 697 O O . VAL A 1 88 ? 5.056 4.735 -16.130 1.00 91.88 88 VAL A O 1
ATOM 700 N N . ILE A 1 89 ? 6.576 3.478 -17.204 1.00 90.31 89 ILE A N 1
ATOM 701 C CA . ILE A 1 89 ? 6.372 2.274 -16.382 1.00 90.31 89 ILE A CA 1
ATOM 702 C C . ILE A 1 89 ? 6.640 2.568 -14.900 1.00 90.31 89 ILE A C 1
ATOM 704 O O . ILE A 1 89 ? 5.839 2.195 -14.042 1.00 90.31 89 ILE A O 1
ATOM 708 N N . LEU A 1 90 ? 7.732 3.264 -14.579 1.00 91.06 90 LEU A N 1
ATOM 709 C CA . LEU A 1 90 ? 8.062 3.631 -13.200 1.00 91.06 90 LEU A CA 1
ATOM 710 C C . LEU A 1 90 ? 7.008 4.564 -12.593 1.00 91.06 90 LEU A C 1
ATOM 712 O O . LEU A 1 90 ? 6.587 4.354 -11.453 1.00 91.06 90 LEU A O 1
ATOM 716 N N . SER A 1 91 ? 6.529 5.550 -13.358 1.00 93.19 91 SER A N 1
ATOM 717 C CA . SER A 1 91 ? 5.457 6.443 -12.910 1.00 93.19 91 SER A CA 1
ATOM 718 C C . SER A 1 91 ? 4.170 5.669 -12.611 1.00 93.19 91 SER A C 1
ATOM 720 O O . SER A 1 91 ? 3.554 5.885 -11.569 1.00 93.19 91 SER A O 1
ATOM 722 N N . LEU A 1 92 ? 3.827 4.684 -13.447 1.00 93.38 92 LEU A N 1
ATOM 723 C CA . LEU A 1 92 ? 2.655 3.834 -13.265 1.00 93.38 92 LEU A CA 1
ATOM 724 C C . LEU A 1 92 ? 2.753 2.996 -11.983 1.00 93.38 92 LEU A C 1
ATOM 726 O O . LEU A 1 92 ? 1.775 2.890 -11.240 1.00 93.38 92 LEU A O 1
ATOM 730 N N . VAL A 1 93 ? 3.932 2.439 -11.684 1.00 92.06 93 VAL A N 1
ATOM 731 C CA . VAL A 1 93 ? 4.178 1.691 -10.438 1.00 92.06 93 VAL A CA 1
ATOM 732 C C . VAL A 1 93 ? 4.005 2.596 -9.213 1.00 92.06 93 VAL A C 1
ATOM 734 O O . VAL A 1 93 ? 3.350 2.204 -8.243 1.00 92.06 93 VAL A O 1
ATOM 737 N N . ILE A 1 94 ? 4.534 3.822 -9.257 1.00 91.31 94 ILE A N 1
ATOM 738 C CA . ILE A 1 94 ? 4.391 4.799 -8.167 1.00 91.31 94 ILE A CA 1
ATOM 739 C C . ILE A 1 94 ? 2.921 5.198 -7.985 1.00 91.31 94 ILE A C 1
ATOM 741 O O . ILE A 1 94 ? 2.412 5.186 -6.860 1.00 91.31 94 ILE A O 1
ATOM 745 N N . SER A 1 95 ? 2.208 5.497 -9.072 1.00 93.44 95 SER A N 1
ATOM 746 C CA . SER A 1 95 ? 0.784 5.836 -9.027 1.00 93.44 95 SER A CA 1
ATOM 747 C C . SER A 1 95 ? -0.059 4.689 -8.470 1.00 93.44 95 SER A C 1
ATOM 749 O O . SER A 1 95 ? -0.907 4.924 -7.607 1.00 93.44 95 SER A O 1
ATOM 751 N N . HIS A 1 96 ? 0.206 3.444 -8.884 1.00 92.31 96 HIS A N 1
ATOM 752 C CA . HIS A 1 96 ? -0.441 2.264 -8.309 1.00 92.31 96 HIS A CA 1
ATOM 753 C C . HIS A 1 96 ? -0.196 2.190 -6.800 1.00 92.31 96 HIS A C 1
ATOM 755 O O . HIS A 1 96 ? -1.129 1.960 -6.029 1.00 92.31 96 HIS A O 1
ATOM 761 N N . ARG A 1 97 ? 1.051 2.355 -6.352 1.00 89.56 97 ARG A N 1
ATOM 762 C CA . ARG A 1 97 ? 1.417 2.268 -4.933 1.00 89.56 97 ARG A CA 1
ATOM 763 C C . ARG A 1 97 ? 0.628 3.270 -4.084 1.00 89.56 97 ARG A C 1
ATOM 765 O O . ARG A 1 97 ? 0.040 2.885 -3.074 1.00 89.56 97 ARG A O 1
ATOM 772 N N . ILE A 1 98 ? 0.555 4.525 -4.527 1.00 91.06 98 ILE A N 1
ATOM 773 C CA . ILE A 1 98 ? -0.209 5.581 -3.844 1.00 91.06 98 ILE A CA 1
ATOM 774 C C . ILE A 1 98 ? -1.708 5.249 -3.839 1.00 91.06 98 ILE A C 1
ATOM 776 O O . ILE A 1 98 ? -2.362 5.330 -2.796 1.0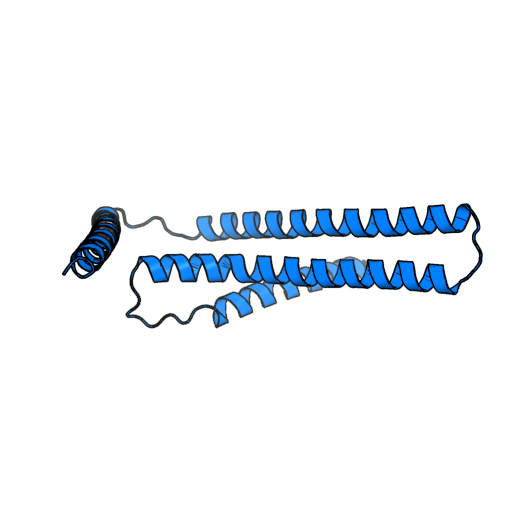0 91.06 98 ILE A O 1
ATOM 780 N N . LEU A 1 99 ? -2.256 4.826 -4.983 1.00 91.75 99 LEU A N 1
ATOM 781 C CA . LEU A 1 99 ? -3.665 4.452 -5.103 1.00 91.75 99 LEU A CA 1
ATOM 782 C C . LEU A 1 99 ? -4.029 3.300 -4.158 1.00 91.75 99 LEU A C 1
ATOM 784 O O . LEU A 1 99 ? -5.064 3.356 -3.494 1.00 91.75 99 LEU A O 1
ATOM 788 N N . PHE A 1 100 ? -3.173 2.283 -4.056 1.00 91.56 100 PHE A N 1
ATOM 789 C CA . PHE A 1 100 ? -3.389 1.137 -3.177 1.00 91.56 100 PHE A CA 1
ATO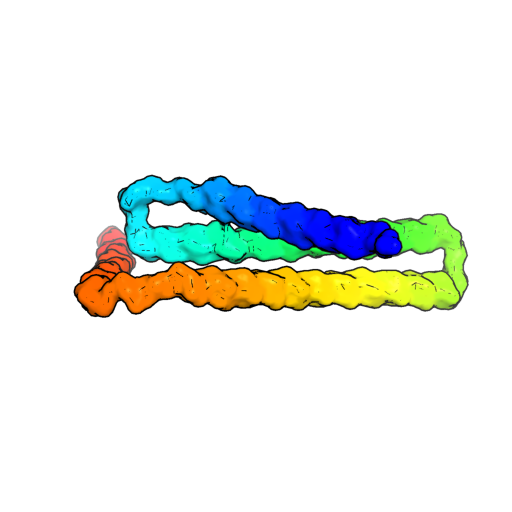M 790 C C . PHE A 1 100 ? -3.446 1.549 -1.700 1.00 91.56 100 PHE A C 1
ATOM 792 O O . PHE A 1 100 ? -4.372 1.154 -0.988 1.00 91.56 100 PHE A O 1
ATOM 799 N N . ILE A 1 101 ? -2.504 2.385 -1.246 1.00 89.81 101 ILE A N 1
ATOM 800 C CA . ILE A 1 101 ? -2.476 2.901 0.133 1.00 89.81 101 ILE A CA 1
ATOM 801 C C . ILE A 1 101 ? -3.746 3.709 0.435 1.00 89.81 101 ILE A C 1
ATOM 803 O O . ILE A 1 101 ? -4.373 3.534 1.485 1.00 89.81 101 ILE A O 1
ATOM 807 N N . ASN A 1 102 ? -4.174 4.556 -0.500 1.00 91.81 102 ASN A N 1
ATOM 808 C CA . ASN A 1 102 ? -5.404 5.327 -0.346 1.00 91.81 102 ASN A CA 1
ATOM 809 C C . ASN A 1 102 ? -6.636 4.414 -0.266 1.00 91.81 102 ASN A C 1
ATOM 811 O O . ASN A 1 102 ? -7.488 4.599 0.605 1.00 91.81 102 ASN A O 1
ATOM 815 N N . LEU A 1 103 ? -6.710 3.389 -1.117 1.00 89.50 103 LEU A N 1
ATOM 816 C CA . LEU A 1 103 ? -7.838 2.462 -1.169 1.00 89.50 103 LEU A CA 1
ATOM 817 C C . LEU A 1 103 ? -7.931 1.597 0.094 1.00 89.50 103 LEU A C 1
ATOM 819 O O . LEU A 1 103 ? -9.017 1.475 0.663 1.00 89.50 103 LEU A O 1
ATOM 823 N N . ILE A 1 104 ? -6.815 1.037 0.576 1.00 86.12 104 ILE A N 1
ATOM 824 C CA . ILE A 1 104 ? -6.809 0.210 1.794 1.00 86.12 104 ILE A CA 1
ATOM 825 C C . ILE A 1 104 ? -7.177 1.045 3.030 1.00 86.12 104 ILE A C 1
ATOM 827 O O . ILE A 1 104 ? -7.937 0.582 3.885 1.00 86.12 104 ILE A O 1
ATOM 831 N N . THR A 1 105 ? -6.711 2.296 3.092 1.00 85.50 105 THR A N 1
ATOM 832 C CA . THR A 1 105 ? -7.029 3.234 4.177 1.00 85.50 105 THR A CA 1
ATOM 833 C C . THR A 1 105 ? -8.508 3.602 4.153 1.00 85.50 105 THR A C 1
ATOM 835 O O . THR A 1 105 ? -9.198 3.460 5.164 1.00 85.50 105 THR A O 1
ATOM 838 N N . LEU A 1 106 ? -9.036 3.987 2.986 1.00 88.00 106 LEU A N 1
ATOM 839 C CA . LEU A 1 106 ? -10.451 4.317 2.811 1.00 88.00 106 LEU A CA 1
ATOM 840 C C . LEU A 1 106 ? -11.351 3.120 3.145 1.00 88.00 106 LEU A C 1
ATOM 842 O O . LEU A 1 106 ? -12.351 3.266 3.851 1.00 88.00 106 LEU A O 1
ATOM 846 N N . TYR A 1 107 ? -10.982 1.923 2.687 1.00 84.50 107 TYR A N 1
ATOM 847 C CA . TYR A 1 107 ? -11.710 0.695 2.980 1.00 84.50 107 TYR A CA 1
ATOM 848 C C . TYR A 1 107 ? -11.704 0.372 4.478 1.00 84.50 107 TYR A C 1
ATOM 850 O O . TYR A 1 107 ? -12.735 -0.019 5.034 1.00 84.50 107 TYR A O 1
ATOM 858 N N . ASN A 1 108 ? -10.579 0.587 5.166 1.00 83.56 108 ASN A N 1
ATOM 859 C CA . ASN A 1 108 ? -10.513 0.414 6.612 1.00 83.56 108 ASN A CA 1
ATOM 860 C C . ASN A 1 108 ? -11.415 1.417 7.347 1.00 83.56 108 ASN A C 1
ATOM 862 O O . ASN A 1 108 ? -12.220 1.008 8.187 1.00 83.56 108 ASN A O 1
ATOM 866 N N . CYS A 1 109 ? -11.366 2.696 6.965 1.00 82.69 109 CYS A N 1
ATOM 867 C CA . CYS A 1 109 ? -12.249 3.740 7.488 1.00 82.69 109 CYS A CA 1
ATOM 868 C C . CYS A 1 109 ? -13.732 3.405 7.259 1.00 82.69 109 CYS A C 1
ATOM 870 O O . CYS A 1 109 ? -14.563 3.557 8.159 1.00 82.69 109 CYS A O 1
ATOM 872 N N . TYR A 1 110 ? -14.072 2.887 6.077 1.00 83.94 110 TYR A N 1
ATOM 873 C CA . TYR A 1 110 ? -15.422 2.435 5.751 1.00 83.94 110 TYR A CA 1
ATOM 874 C C . TYR A 1 110 ? -15.869 1.266 6.642 1.00 83.94 110 TYR A C 1
ATOM 876 O O . TYR A 1 110 ? -16.953 1.313 7.234 1.00 83.94 110 TYR A O 1
ATOM 884 N N . LEU A 1 111 ? -15.032 0.231 6.788 1.00 78.94 111 LEU A N 1
ATOM 885 C CA . LEU A 1 111 ? -15.316 -0.903 7.668 1.00 78.94 111 LEU A CA 1
ATOM 886 C C . LEU A 1 111 ? -15.485 -0.456 9.120 1.00 78.94 111 LEU A C 1
ATOM 888 O O . LEU A 1 111 ? -16.400 -0.924 9.798 1.00 78.94 111 LEU A O 1
ATOM 892 N N . TRP A 1 112 ? -14.640 0.461 9.590 1.00 74.38 112 TRP A N 1
ATOM 893 C CA . TRP A 1 112 ? -14.730 1.025 10.930 1.00 74.38 112 TRP A CA 1
ATOM 894 C C . TRP A 1 112 ? -16.071 1.719 11.164 1.00 74.38 112 TRP A C 1
ATOM 896 O O . TRP A 1 112 ? -16.800 1.357 12.091 1.00 74.38 112 TRP A O 1
ATOM 906 N N . ARG A 1 113 ? -16.455 2.636 10.267 1.00 76.50 113 ARG A N 1
ATOM 907 C CA . ARG A 1 113 ? -17.736 3.351 10.343 1.00 76.50 113 ARG A CA 1
ATOM 908 C C . ARG A 1 113 ? -18.929 2.392 10.325 1.00 76.50 113 ARG A C 1
ATOM 910 O O . ARG A 1 113 ? -19.922 2.623 11.012 1.00 76.50 113 ARG A O 1
ATOM 917 N N . ARG A 1 114 ? -18.843 1.295 9.565 1.00 72.31 114 ARG A N 1
ATOM 918 C CA . ARG A 1 114 ? -19.901 0.275 9.489 1.00 72.31 114 ARG A CA 1
ATOM 919 C C . ARG A 1 114 ? -20.004 -0.576 10.759 1.00 72.31 114 ARG A C 1
ATOM 921 O O . ARG A 1 114 ? -21.109 -0.957 11.134 1.00 72.31 114 ARG A O 1
ATOM 928 N N . ILE A 1 115 ? -18.880 -0.874 11.410 1.00 66.75 115 ILE A N 1
ATOM 929 C CA . ILE A 1 115 ? -18.838 -1.661 12.651 1.00 66.75 115 ILE A CA 1
ATOM 930 C C . ILE A 1 115 ? -19.291 -0.818 13.849 1.00 66.75 115 ILE A C 1
ATOM 932 O O . ILE A 1 115 ? -20.054 -1.317 14.672 1.00 66.75 115 ILE A O 1
ATOM 936 N N . GLN A 1 116 ? -18.910 0.463 13.918 1.00 62.81 116 GLN A N 1
ATOM 937 C CA . GLN A 1 116 ? -19.350 1.363 14.992 1.00 62.81 116 GLN A CA 1
ATOM 938 C C . GLN A 1 116 ? -20.876 1.523 15.047 1.00 62.81 116 GLN A C 1
ATOM 940 O O . GLN A 1 116 ? -21.439 1.531 16.136 1.00 62.81 116 GLN A O 1
ATOM 945 N N . LYS A 1 117 ? -21.568 1.538 13.897 1.00 51.00 117 LYS A N 1
ATOM 946 C CA . LYS A 1 117 ? -23.044 1.582 13.840 1.00 51.00 117 LYS A CA 1
ATOM 947 C C . LYS A 1 117 ? -23.745 0.365 14.465 1.00 51.00 117 LYS A C 1
ATOM 949 O O . LYS A 1 117 ? -24.960 0.393 14.615 1.00 51.00 117 LYS A O 1
ATOM 954 N N . ARG A 1 118 ? -23.016 -0.709 14.791 1.00 46.47 118 ARG A N 1
ATOM 955 C CA . ARG A 1 118 ? -23.551 -1.924 15.430 1.00 46.47 118 ARG A CA 1
ATOM 956 C C . ARG A 1 118 ? -23.146 -2.086 16.893 1.00 46.47 118 ARG A C 1
ATOM 958 O O . ARG A 1 118 ? -23.476 -3.113 17.473 1.00 46.47 118 ARG A O 1
ATOM 965 N N . SER A 1 119 ? -22.451 -1.119 17.491 1.00 39.69 119 SER A N 1
ATOM 966 C CA . SER A 1 119 ? -22.300 -1.099 18.945 1.00 39.69 119 SER A CA 1
ATOM 967 C C . SER A 1 119 ? -23.574 -0.489 19.522 1.00 39.69 119 SER A C 1
ATOM 969 O O . SER A 1 119 ? -23.770 0.713 19.335 1.00 39.69 119 SER A O 1
ATOM 971 N N . PRO A 1 120 ? -24.459 -1.252 20.189 1.00 42.59 120 PRO A N 1
ATOM 972 C CA . PRO A 1 120 ? -25.475 -0.623 21.007 1.00 42.59 120 PRO A CA 1
ATOM 973 C C . PRO A 1 120 ? -24.720 0.160 22.080 1.00 42.59 120 PRO A C 1
ATOM 975 O O . PRO A 1 120 ? -24.066 -0.412 22.948 1.00 42.59 120 PRO A O 1
ATOM 978 N N . ILE A 1 121 ? -24.754 1.485 21.989 1.00 43.19 121 ILE A N 1
ATOM 979 C CA . ILE A 1 121 ? -24.444 2.366 23.113 1.00 43.19 121 ILE A CA 1
ATOM 980 C C . ILE A 1 121 ? -25.657 2.255 24.049 1.00 43.19 121 ILE A C 1
ATOM 982 O O . ILE A 1 121 ? -26.435 3.183 24.192 1.00 43.19 121 ILE A O 1
ATOM 986 N N . ASN A 1 122 ? -25.873 1.066 24.604 1.00 43.78 122 ASN A N 1
ATOM 987 C CA . ASN A 1 122 ? -26.831 0.797 25.663 1.00 43.78 122 ASN A CA 1
ATOM 988 C C . ASN A 1 122 ? -26.018 0.180 26.789 1.00 43.78 122 ASN A C 1
ATOM 990 O O . ASN A 1 122 ? -25.893 -1.035 26.861 1.00 43.78 122 ASN A O 1
ATOM 994 N N . ASP A 1 123 ? -25.366 1.032 27.571 1.00 49.72 123 ASP A N 1
ATOM 995 C CA . ASP A 1 123 ? -25.648 1.102 29.002 1.00 49.72 123 ASP A CA 1
ATOM 996 C C . ASP A 1 123 ? -24.915 2.321 29.581 1.00 49.72 123 ASP A C 1
ATOM 998 O O . ASP A 1 123 ? -23.686 2.365 29.656 1.00 49.72 123 ASP A O 1
ATOM 1002 N N . TYR A 1 124 ? -25.661 3.368 29.932 1.00 49.59 124 TYR A N 1
ATOM 1003 C CA . TYR A 1 124 ? -25.102 4.564 30.569 1.00 49.59 124 TYR A CA 1
ATOM 1004 C C . TYR A 1 124 ? -24.647 4.287 32.017 1.00 49.59 124 TYR A C 1
ATOM 1006 O O . TYR A 1 124 ? -23.920 5.105 32.573 1.00 49.59 124 TYR A O 1
ATOM 1014 N N . SER A 1 125 ? -25.014 3.140 32.605 1.00 57.31 125 SER A N 1
ATOM 1015 C CA . SER A 1 125 ? -24.741 2.799 34.009 1.00 57.31 125 SER A CA 1
ATOM 1016 C C . SER A 1 125 ? -23.281 2.429 34.310 1.00 57.31 125 SER A C 1
ATOM 1018 O O . SER A 1 125 ? -22.834 2.580 35.441 1.00 57.31 125 SER A O 1
ATOM 1020 N N . ASN A 1 126 ? -22.508 1.994 33.308 1.00 56.91 126 ASN A N 1
ATOM 1021 C CA . ASN A 1 126 ? -21.177 1.403 33.522 1.00 56.91 126 ASN A CA 1
ATOM 1022 C C . ASN A 1 126 ? -20.005 2.325 33.122 1.00 56.91 126 ASN A C 1
ATOM 1024 O O . ASN A 1 126 ? -18.840 1.923 33.110 1.00 56.91 126 ASN A O 1
ATOM 1028 N N . ARG A 1 127 ? -20.305 3.574 32.745 1.00 59.16 127 ARG A N 1
ATOM 1029 C CA . ARG A 1 127 ? -19.311 4.523 32.220 1.00 59.16 127 ARG A CA 1
ATOM 1030 C C . ARG A 1 127 ? -18.368 5.036 33.305 1.00 59.16 127 ARG A C 1
ATOM 1032 O O . ARG A 1 127 ? -17.171 5.134 33.060 1.00 59.16 127 ARG A O 1
ATOM 1039 N N . GLU A 1 128 ? -18.901 5.287 34.496 1.00 63.38 128 GLU A N 1
ATOM 1040 C CA . GLU A 1 128 ? -18.125 5.734 35.655 1.00 63.38 128 GLU A CA 1
ATOM 1041 C C . GLU A 1 128 ? -17.127 4.659 36.085 1.00 63.38 128 GLU A C 1
ATOM 1043 O O . GLU A 1 128 ? -15.946 4.928 36.274 1.00 63.38 128 GLU A O 1
ATOM 1048 N N . HIS A 1 129 ? -17.580 3.404 36.104 1.00 60.06 129 HIS A N 1
ATOM 1049 C CA . HIS A 1 129 ? -16.744 2.250 36.415 1.00 60.06 129 HIS A CA 1
ATOM 1050 C C . HIS A 1 129 ? -15.632 2.050 35.372 1.00 60.06 129 HIS A C 1
ATOM 1052 O O . HIS A 1 129 ? -14.506 1.688 35.713 1.00 60.06 129 HIS A O 1
ATOM 1058 N N . HIS A 1 130 ? -15.928 2.329 34.099 1.00 61.22 130 HIS A N 1
ATOM 1059 C CA . HIS A 1 130 ? -14.957 2.294 33.006 1.00 61.22 130 HIS A CA 1
ATOM 1060 C C . HIS A 1 130 ? -13.925 3.434 33.099 1.00 61.22 130 HIS A C 1
ATOM 1062 O O . HIS A 1 130 ? -12.736 3.206 32.874 1.00 61.22 130 HIS A O 1
ATOM 1068 N N . PHE A 1 131 ? -14.348 4.652 33.452 1.00 72.38 131 PHE A N 1
ATOM 1069 C CA . PHE A 1 131 ? -13.442 5.785 33.670 1.00 72.38 131 PHE A CA 1
ATOM 1070 C C . PHE A 1 131 ? -12.566 5.590 34.909 1.00 72.38 131 PHE A C 1
ATOM 1072 O O . PHE A 1 131 ? -11.358 5.797 34.827 1.00 72.38 131 PHE A O 1
ATOM 1079 N N . GLN A 1 132 ? -13.129 5.093 36.010 1.00 68.25 132 GLN A N 1
ATOM 1080 C CA . GLN A 1 132 ? -12.370 4.761 37.216 1.00 68.25 132 GLN A CA 1
ATOM 1081 C C . GLN A 1 132 ? -11.335 3.658 36.961 1.00 68.25 132 GLN A C 1
ATOM 1083 O O . GLN A 1 132 ? -10.212 3.744 37.453 1.00 68.25 132 GLN A O 1
ATOM 1088 N N . GLN A 1 133 ? -11.656 2.647 36.146 1.00 63.88 133 GLN A N 1
ATOM 1089 C CA . GLN A 1 133 ? -10.686 1.620 35.741 1.00 63.88 133 GLN A CA 1
ATOM 1090 C C . GLN A 1 133 ? -9.551 2.174 34.870 1.00 63.88 133 GLN A C 1
ATOM 1092 O O . GLN A 1 133 ? -8.407 1.740 34.996 1.00 63.88 133 GLN A O 1
ATOM 1097 N N . LEU A 1 134 ? -9.843 3.133 33.987 1.00 65.06 134 LEU A N 1
ATOM 1098 C CA . LEU A 1 134 ? -8.809 3.819 33.210 1.00 65.06 134 LEU A CA 1
ATOM 1099 C C . LEU A 1 134 ? -7.913 4.669 34.112 1.00 65.06 134 LEU A C 1
ATOM 1101 O O . LEU A 1 134 ? -6.693 4.536 34.037 1.00 65.06 134 LEU A O 1
ATOM 1105 N N . GLN A 1 135 ? -8.509 5.464 34.999 1.00 73.94 135 GLN A N 1
ATOM 1106 C CA . GLN A 1 135 ? -7.787 6.324 35.931 1.00 73.94 135 GLN A CA 1
ATOM 1107 C C . GLN A 1 135 ? -6.868 5.512 36.853 1.0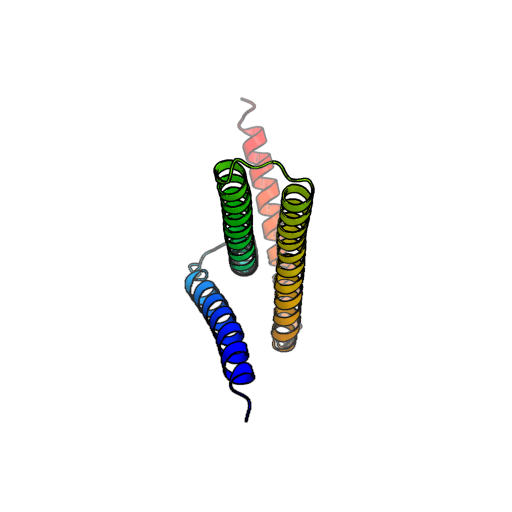0 73.94 135 GLN A C 1
ATOM 1109 O O . GLN A 1 135 ? -5.667 5.761 36.899 1.00 73.94 135 GLN A O 1
ATOM 1114 N N . THR A 1 136 ? -7.395 4.466 37.492 1.00 69.94 136 THR A N 1
ATOM 1115 C CA . THR A 1 136 ? -6.601 3.577 38.358 1.00 69.94 136 THR A CA 1
ATOM 1116 C C . THR A 1 136 ? -5.484 2.859 37.601 1.00 69.94 136 THR A C 1
ATOM 1118 O O . THR A 1 136 ? -4.402 2.658 38.148 1.00 69.94 136 THR A O 1
ATOM 1121 N N . SER A 1 137 ? -5.691 2.504 36.327 1.00 64.75 137 SER A N 1
ATOM 1122 C CA . SER A 1 137 ? -4.628 1.909 35.507 1.00 64.75 137 SER A CA 1
ATOM 1123 C C . SER A 1 137 ? -3.494 2.886 35.183 1.00 64.75 137 SER A C 1
ATOM 1125 O O . SER A 1 137 ? -2.351 2.457 35.059 1.00 64.75 137 SER A O 1
ATOM 1127 N N . TRP A 1 138 ? -3.791 4.182 35.057 1.00 64.12 138 TRP A N 1
ATOM 1128 C CA . TRP A 1 138 ? -2.790 5.219 34.800 1.00 64.12 138 TRP A CA 1
ATOM 1129 C C . TRP A 1 138 ? -2.017 5.562 36.074 1.00 64.12 138 TRP A C 1
ATOM 1131 O O . TRP A 1 138 ? -0.789 5.594 36.057 1.00 64.12 138 TRP A O 1
ATOM 1141 N N . GLU A 1 139 ? -2.719 5.693 37.199 1.00 67.56 139 GLU A N 1
ATOM 1142 C CA . GLU A 1 139 ? -2.105 5.926 38.510 1.00 67.56 139 GLU A CA 1
ATOM 1143 C C . GLU A 1 139 ? -1.194 4.757 38.932 1.00 67.56 139 GLU A C 1
ATOM 1145 O O . GLU A 1 139 ? -0.098 4.974 39.448 1.00 67.56 139 GLU A O 1
ATOM 1150 N N . ALA A 1 140 ? -1.580 3.508 38.641 1.00 60.81 140 ALA A N 1
ATOM 1151 C CA . ALA A 1 140 ? -0.749 2.335 38.923 1.00 60.81 140 ALA A CA 1
ATOM 1152 C C . ALA A 1 140 ? 0.562 2.304 38.112 1.00 60.81 140 ALA A C 1
ATOM 1154 O O . ALA A 1 140 ? 1.576 1.803 38.601 1.00 60.81 140 ALA A O 1
ATOM 1155 N N . VAL A 1 141 ? 0.562 2.835 36.884 1.00 59.44 141 VAL A N 1
ATOM 1156 C CA . VAL A 1 141 ? 1.767 2.934 36.042 1.00 59.44 141 VAL A CA 1
ATOM 1157 C C . VAL A 1 141 ? 2.715 4.006 36.583 1.00 59.44 141 VAL A C 1
ATOM 1159 O O . VAL A 1 141 ? 3.907 3.736 36.732 1.00 59.44 141 VAL A O 1
ATOM 1162 N N . ASP A 1 142 ? 2.192 5.172 36.967 1.00 58.34 142 ASP A N 1
ATOM 1163 C CA . ASP A 1 142 ? 2.992 6.265 37.535 1.00 58.34 142 ASP A CA 1
ATOM 1164 C C . ASP A 1 142 ? 3.648 5.890 38.871 1.00 58.34 142 ASP A C 1
ATOM 1166 O O . ASP A 1 142 ? 4.805 6.239 39.127 1.00 58.34 142 ASP A O 1
ATOM 1170 N N . VAL A 1 143 ? 2.948 5.127 39.716 1.00 59.03 143 VAL A N 1
ATOM 1171 C CA . VAL A 1 143 ? 3.499 4.621 40.982 1.00 59.03 143 VAL A CA 1
ATOM 1172 C C . VAL A 1 143 ? 4.649 3.641 40.732 1.00 59.03 143 VAL A C 1
ATOM 1174 O O . VAL A 1 143 ? 5.682 3.722 41.398 1.00 59.03 143 VAL A O 1
ATOM 1177 N N . ASN A 1 144 ? 4.518 2.757 39.740 1.00 56.59 144 ASN A N 1
ATOM 1178 C CA . ASN A 1 144 ? 5.551 1.772 39.416 1.00 56.59 144 ASN A CA 1
ATOM 1179 C C . ASN A 1 144 ? 6.815 2.429 38.830 1.00 56.59 144 ASN A C 1
ATOM 1181 O O . ASN A 1 144 ? 7.932 2.029 39.161 1.00 56.59 144 ASN A O 1
ATOM 1185 N N . ILE A 1 145 ? 6.651 3.484 38.022 1.00 57.94 145 ILE A N 1
ATOM 1186 C CA . ILE A 1 145 ? 7.755 4.296 37.476 1.00 57.94 145 ILE A CA 1
ATOM 1187 C C . ILE A 1 145 ? 8.467 5.076 38.591 1.00 57.94 145 ILE A C 1
ATOM 1189 O O . ILE A 1 145 ? 9.697 5.129 38.629 1.00 57.94 145 ILE A O 1
ATOM 1193 N N . ARG A 1 146 ? 7.720 5.645 39.548 1.00 53.53 146 ARG A N 1
ATOM 1194 C CA . ARG A 1 146 ? 8.328 6.338 40.694 1.00 53.53 146 ARG A CA 1
ATOM 1195 C C . ARG A 1 146 ? 9.099 5.386 41.600 1.00 53.53 146 ARG A C 1
ATOM 1197 O O . ARG A 1 146 ? 10.232 5.698 41.945 1.00 53.53 146 ARG A O 1
ATOM 1204 N N . LEU A 1 147 ? 8.542 4.224 41.941 1.00 55.22 147 LEU A N 1
ATOM 1205 C CA . LEU A 1 147 ? 9.215 3.236 42.795 1.00 55.22 147 LEU A CA 1
ATOM 1206 C C . LEU A 1 147 ? 10.517 2.721 42.170 1.00 55.22 147 LEU A C 1
ATOM 1208 O O . LEU A 1 147 ? 11.540 2.685 42.849 1.00 55.22 147 LEU A O 1
ATOM 1212 N N . SER A 1 148 ? 10.512 2.419 40.871 1.00 54.84 148 SER A N 1
ATOM 1213 C CA . SER A 1 148 ? 11.718 1.988 40.149 1.00 54.84 148 SER A CA 1
ATOM 1214 C C . SER A 1 148 ? 12.775 3.093 39.998 1.00 54.84 148 SER A C 1
ATOM 1216 O O . SER A 1 148 ? 13.962 2.785 39.926 1.00 54.84 148 SER A O 1
ATOM 1218 N N . SER A 1 149 ? 12.394 4.376 40.046 1.00 53.88 149 SER A N 1
ATOM 1219 C CA . SER A 1 149 ? 13.349 5.498 40.085 1.00 53.88 149 SER A CA 1
ATOM 1220 C C . SER A 1 149 ? 14.013 5.713 41.455 1.00 53.88 149 SER A C 1
ATOM 1222 O O . SER A 1 149 ? 15.123 6.244 41.524 1.00 53.88 149 SER A O 1
ATOM 1224 N N . THR A 1 150 ? 13.368 5.280 42.544 1.00 52.19 150 THR A N 1
ATOM 1225 C CA . THR A 1 150 ? 13.896 5.415 43.911 1.00 52.19 150 THR A CA 1
ATOM 1226 C C . THR A 1 150 ? 14.863 4.283 44.265 1.00 52.19 150 THR A C 1
ATOM 1228 O O . THR A 1 150 ? 15.825 4.511 44.991 1.00 52.19 150 THR A O 1
ATOM 1231 N N . THR A 1 151 ? 14.671 3.079 43.713 1.00 48.78 151 THR A N 1
ATOM 1232 C CA . THR A 1 151 ? 15.540 1.912 43.976 1.00 48.78 151 THR A CA 1
ATOM 1233 C C . THR A 1 151 ? 16.914 1.996 43.293 1.00 48.78 151 THR A C 1
ATOM 1235 O O . THR A 1 151 ? 17.819 1.259 43.657 1.00 48.78 151 THR A O 1
ATOM 1238 N N . ILE A 1 152 ? 17.108 2.902 42.328 1.00 51.00 152 ILE A N 1
ATOM 1239 C CA . ILE A 1 152 ? 18.395 3.086 41.623 1.00 51.00 152 ILE A CA 1
ATOM 1240 C C . ILE A 1 152 ? 19.316 4.089 42.361 1.00 51.00 152 ILE A C 1
ATOM 1242 O O . ILE A 1 152 ? 20.452 4.312 41.953 1.00 51.00 152 ILE A O 1
ATOM 1246 N N . LYS A 1 153 ? 18.860 4.703 43.465 1.00 47.28 153 LYS A N 1
ATOM 1247 C CA . LYS A 1 153 ? 19.595 5.753 44.200 1.00 47.28 153 LYS A CA 1
ATOM 1248 C C . LYS A 1 153 ? 20.194 5.329 45.552 1.00 47.28 153 LYS A C 1
ATOM 1250 O O . LYS A 1 153 ? 20.462 6.202 46.376 1.00 47.28 153 LYS A O 1
ATOM 1255 N N . THR A 1 154 ? 20.438 4.042 45.785 1.00 40.78 154 THR A N 1
ATOM 1256 C CA . THR A 1 154 ? 21.191 3.562 46.964 1.00 40.78 154 THR A CA 1
ATOM 1257 C C . THR A 1 154 ? 22.414 2.778 46.557 1.00 40.78 154 THR A C 1
ATOM 1259 O O . THR A 1 154 ? 22.236 1.866 45.720 1.00 40.78 154 THR A O 1
#

Organism: NCBI:txid53326

Secondary structure (DSSP, 8-state):
--THHHHHHHHHHHHHHHHHHHHHHS----TT--HHHHHHHHHHHHHHHHHHHHHHHHHHHHHHHHHHHHHHHHT----HHH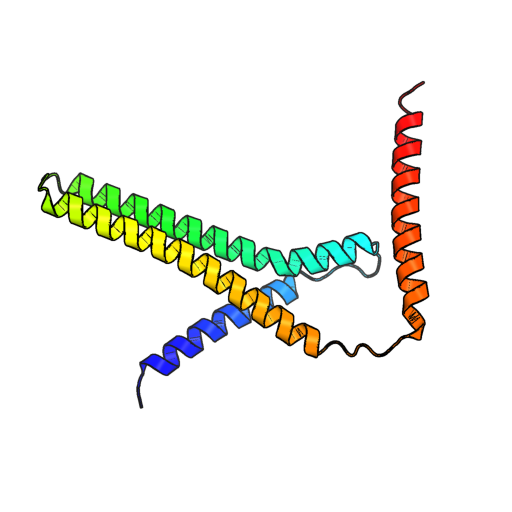HHHHHHHHHHHHHHHHHHHHHHHHHHHHHHHHHHTTS----GGGHHHHHHHHHHHHHHHHHHHHHHHHTT--

pLDDT: mean 70.79, std 15.49, range [39.69, 93.62]

Sequence (154 aa):
MKPNEANEKGKVMTISLFIRLFRKYSGRVSHIAPLHKKFQDKENGRTMPIYTFISINELASSTTTFVSIALFRKLAVPSDEMAADLMVILSLVISHRILFINLITLYNCYLWRRIQKRSPINDYSNREHHFQQLQTSWEAVDVNIRLSSTTIKT